Protein AF-A0A931K5Y6-F1 (afdb_monomer)

pLDDT: mean 95.2, std 7.97, range [58.47, 98.81]

Structure (mmCIF, N/CA/C/O backbone):
data_AF-A0A931K5Y6-F1
#
_entry.id   AF-A0A931K5Y6-F1
#
loop_
_atom_site.group_PDB
_atom_site.id
_atom_site.type_symbol
_atom_site.label_atom_id
_atom_site.label_alt_id
_atom_site.label_comp_id
_atom_site.label_asym_id
_atom_site.label_entity_id
_atom_site.label_seq_id
_atom_site.pdbx_PDB_ins_code
_atom_site.Cartn_x
_atom_site.Cartn_y
_atom_site.Cartn_z
_atom_site.occupancy
_atom_site.B_iso_or_equiv
_atom_site.auth_seq_id
_atom_site.auth_comp_id
_atom_site.auth_asym_id
_atom_site.auth_atom_id
_atom_site.pdbx_PDB_model_num
ATOM 1 N N . MET A 1 1 ? 21.442 10.547 -12.045 1.00 82.12 1 MET A N 1
ATOM 2 C CA . MET A 1 1 ? 20.188 11.284 -11.767 1.00 82.12 1 MET A CA 1
ATOM 3 C C . MET A 1 1 ? 19.106 10.242 -11.551 1.00 82.12 1 MET A C 1
ATOM 5 O O . MET A 1 1 ? 19.136 9.264 -12.284 1.00 82.12 1 MET A O 1
ATOM 9 N N . LEU A 1 2 ? 18.232 10.396 -10.551 1.00 90.62 2 LEU A N 1
ATOM 10 C CA . LEU A 1 2 ? 17.130 9.449 -10.333 1.00 90.62 2 LEU A CA 1
ATOM 11 C C . LEU A 1 2 ? 16.127 9.545 -11.487 1.00 90.62 2 LEU A C 1
ATOM 13 O O . LEU A 1 2 ? 15.813 10.651 -11.935 1.00 90.62 2 LEU A O 1
ATOM 17 N N . SER A 1 3 ? 15.644 8.402 -11.961 1.00 95.88 3 SER A N 1
ATOM 18 C CA . SER A 1 3 ? 14.533 8.339 -12.905 1.00 95.88 3 SER A CA 1
ATOM 19 C C . SER A 1 3 ? 13.200 8.606 -12.197 1.00 95.88 3 SER A C 1
ATOM 21 O O . SER A 1 3 ? 13.096 8.594 -10.968 1.00 95.88 3 SER A O 1
ATOM 23 N N . MET A 1 4 ? 12.145 8.837 -12.981 1.00 95.44 4 MET A N 1
ATOM 24 C CA . MET A 1 4 ? 10.792 8.967 -12.433 1.00 95.44 4 MET A CA 1
ATOM 25 C C . MET A 1 4 ? 10.327 7.670 -11.747 1.00 95.44 4 MET A C 1
ATOM 27 O O . MET A 1 4 ? 9.640 7.730 -10.730 1.00 95.44 4 MET A O 1
ATOM 31 N N . ILE A 1 5 ? 10.727 6.507 -12.276 1.00 96.81 5 ILE A N 1
ATOM 32 C CA . ILE A 1 5 ? 10.402 5.198 -11.697 1.00 96.81 5 ILE A CA 1
ATOM 33 C C . ILE A 1 5 ? 11.136 4.999 -10.368 1.00 96.81 5 ILE A C 1
ATOM 35 O O . ILE A 1 5 ? 10.510 4.577 -9.397 1.00 96.81 5 ILE A O 1
ATOM 39 N N . ASP A 1 6 ? 12.403 5.421 -10.273 1.00 96.88 6 ASP A N 1
ATOM 40 C CA . ASP A 1 6 ? 13.152 5.381 -9.010 1.00 96.88 6 ASP A CA 1
ATOM 41 C C . ASP A 1 6 ? 12.450 6.207 -7.927 1.00 96.88 6 ASP A C 1
ATOM 43 O O . ASP A 1 6 ? 12.233 5.730 -6.812 1.00 96.88 6 ASP A O 1
ATOM 47 N N . LEU A 1 7 ? 12.055 7.445 -8.251 1.00 97.88 7 LEU A N 1
ATOM 48 C CA . LEU A 1 7 ? 11.332 8.320 -7.321 1.00 97.88 7 LEU A CA 1
ATOM 49 C C . LEU A 1 7 ? 10.015 7.688 -6.857 1.00 97.88 7 LEU A C 1
ATOM 51 O O . LEU A 1 7 ? 9.671 7.772 -5.675 1.00 97.88 7 LEU A O 1
ATOM 55 N N . LEU A 1 8 ? 9.302 7.027 -7.771 1.00 97.75 8 LEU A N 1
ATOM 56 C CA . LEU A 1 8 ? 8.065 6.324 -7.457 1.00 97.75 8 LEU A CA 1
ATOM 57 C C . LEU A 1 8 ? 8.312 5.120 -6.536 1.00 97.75 8 LEU A C 1
ATOM 59 O O . LEU A 1 8 ? 7.534 4.909 -5.609 1.00 97.75 8 LEU A O 1
ATOM 63 N N . GLY A 1 9 ? 9.412 4.387 -6.725 1.00 98.38 9 GLY A N 1
ATOM 64 C CA . GLY A 1 9 ? 9.841 3.298 -5.841 1.00 98.38 9 GLY A CA 1
ATOM 65 C C . GLY A 1 9 ? 10.182 3.776 -4.429 1.00 98.38 9 GLY A C 1
ATOM 66 O O . GLY A 1 9 ? 9.705 3.202 -3.449 1.00 98.38 9 GLY A O 1
ATOM 67 N N . TRP A 1 10 ? 10.921 4.882 -4.298 1.00 98.44 10 TRP A N 1
ATOM 68 C CA . TRP A 1 10 ? 11.208 5.495 -2.992 1.00 98.44 10 TRP A CA 1
ATOM 69 C C . TRP A 1 10 ? 9.934 5.957 -2.280 1.00 98.44 10 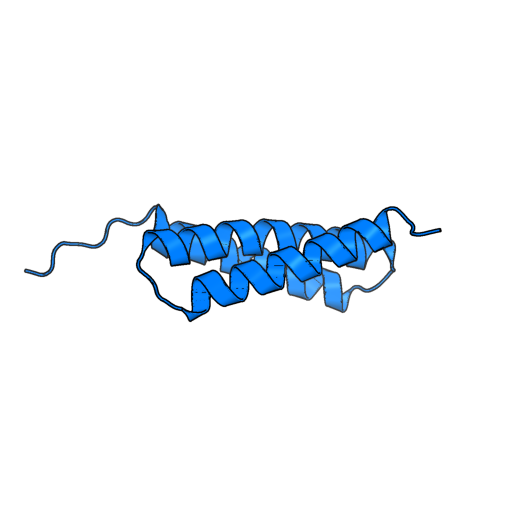TRP A C 1
ATOM 71 O O . TRP A 1 10 ? 9.772 5.714 -1.081 1.00 98.44 10 TRP A O 1
ATOM 81 N N . PHE A 1 11 ? 9.004 6.574 -3.014 1.00 98.44 11 PHE A N 1
ATOM 82 C CA . PHE A 1 11 ? 7.693 6.941 -2.482 1.00 98.44 11 PHE A CA 1
ATOM 83 C C . PHE A 1 11 ? 6.892 5.709 -2.043 1.00 98.44 11 PHE A C 1
ATOM 85 O O . PHE A 1 11 ? 6.351 5.690 -0.932 1.00 98.44 11 PHE A O 1
ATOM 92 N N . ALA A 1 12 ? 6.836 4.668 -2.878 1.00 98.44 12 ALA A N 1
ATOM 93 C CA . ALA A 1 12 ? 6.132 3.422 -2.590 1.00 98.44 12 ALA A CA 1
ATOM 94 C C . ALA A 1 12 ? 6.682 2.757 -1.321 1.00 98.44 12 ALA A C 1
ATOM 96 O O . ALA A 1 12 ? 5.913 2.367 -0.441 1.00 98.44 12 ALA A O 1
ATOM 97 N N . MET A 1 13 ? 8.007 2.699 -1.179 1.00 98.56 13 MET A N 1
ATOM 98 C CA . MET A 1 13 ? 8.681 2.159 -0.001 1.00 98.56 13 MET A CA 1
ATOM 99 C C . MET A 1 13 ? 8.367 2.972 1.262 1.00 98.56 13 MET A C 1
ATOM 101 O O . MET A 1 13 ? 7.917 2.407 2.259 1.00 98.56 13 MET A O 1
ATOM 105 N N . ALA A 1 14 ? 8.566 4.293 1.229 1.00 98.75 14 ALA A N 1
ATOM 106 C CA . ALA A 1 14 ? 8.361 5.152 2.396 1.00 98.75 14 ALA A CA 1
ATOM 107 C C . ALA A 1 14 ? 6.900 5.127 2.873 1.00 98.75 14 ALA A C 1
ATOM 109 O O . ALA A 1 14 ? 6.631 4.937 4.061 1.00 98.75 14 ALA A O 1
ATOM 110 N N . SER A 1 15 ? 5.951 5.258 1.943 1.00 98.62 15 SER A N 1
ATOM 111 C CA . SER A 1 15 ? 4.520 5.180 2.251 1.00 98.62 15 SER A CA 1
ATOM 112 C C . SER A 1 15 ? 4.117 3.800 2.778 1.00 98.62 15 SER A C 1
ATOM 114 O O . SER A 1 15 ? 3.365 3.726 3.748 1.00 98.62 15 SER A O 1
ATOM 116 N N . GLY A 1 16 ? 4.660 2.715 2.215 1.00 98.75 16 GLY A N 1
ATOM 117 C CA . GLY A 1 16 ? 4.408 1.346 2.675 1.00 98.75 16 GLY A CA 1
ATOM 118 C C . GLY A 1 16 ? 4.888 1.101 4.107 1.00 98.75 16 GLY A C 1
ATOM 119 O O . GLY A 1 16 ? 4.156 0.526 4.912 1.00 98.75 16 GLY A O 1
ATOM 120 N N . ILE A 1 17 ? 6.072 1.608 4.465 1.00 98.81 17 ILE A N 1
ATOM 121 C CA . ILE A 1 17 ? 6.603 1.529 5.836 1.00 98.81 17 ILE A CA 1
ATOM 122 C C . ILE A 1 17 ? 5.698 2.292 6.811 1.00 98.81 17 ILE A C 1
ATOM 124 O O . ILE A 1 17 ? 5.301 1.743 7.838 1.00 98.81 17 ILE A O 1
ATOM 128 N N . ILE A 1 18 ? 5.323 3.534 6.481 1.00 98.50 18 ILE A N 1
ATOM 129 C CA . ILE A 1 18 ? 4.419 4.346 7.314 1.00 98.50 18 ILE A CA 1
ATOM 130 C C . ILE A 1 18 ? 3.085 3.622 7.508 1.00 98.50 18 ILE A C 1
ATOM 132 O O . ILE A 1 18 ? 2.586 3.510 8.628 1.00 98.50 18 ILE A O 1
ATOM 136 N N . ALA A 1 19 ? 2.526 3.083 6.428 1.00 98.31 19 ALA A N 1
ATOM 137 C CA . ALA A 1 19 ? 1.275 2.349 6.459 1.00 98.31 19 ALA A CA 1
ATOM 138 C C . ALA A 1 19 ? 1.366 1.085 7.336 1.00 98.31 19 ALA A C 1
ATOM 140 O O . ALA A 1 19 ? 0.461 0.824 8.130 1.00 98.31 19 ALA A O 1
ATOM 141 N N . ALA A 1 20 ? 2.472 0.337 7.259 1.00 98.19 20 ALA A N 1
ATOM 142 C CA . ALA A 1 20 ? 2.721 -0.837 8.099 1.00 98.19 20 ALA A CA 1
ATOM 143 C C . ALA A 1 20 ? 2.802 -0.478 9.583 1.00 98.19 20 ALA A C 1
ATOM 145 O O . ALA A 1 20 ? 2.224 -1.177 10.419 1.00 98.19 20 ALA A O 1
ATOM 146 N N . VAL A 1 21 ? 3.438 0.646 9.918 1.00 98.44 21 VAL A N 1
ATOM 147 C CA . VAL A 1 21 ? 3.440 1.168 11.289 1.00 98.44 21 VAL A CA 1
ATOM 148 C C . VAL A 1 21 ? 2.013 1.506 11.721 1.00 98.44 21 VAL A C 1
ATOM 150 O O . VAL A 1 21 ? 1.555 0.988 12.732 1.00 98.44 21 VAL A O 1
ATOM 153 N N . MET A 1 22 ? 1.260 2.280 10.934 1.00 97.56 22 MET A N 1
ATOM 154 C CA . MET A 1 22 ? -0.119 2.669 11.274 1.00 97.56 22 MET A CA 1
ATOM 155 C C . MET A 1 22 ? -1.051 1.475 11.516 1.00 97.56 22 MET A C 1
ATOM 157 O O . MET A 1 22 ? -1.909 1.538 12.396 1.00 97.56 22 MET A O 1
ATOM 161 N N . VAL A 1 23 ? -0.908 0.403 10.732 1.00 96.62 23 VAL A N 1
ATOM 162 C CA . VAL A 1 23 ? -1.725 -0.811 10.879 1.00 96.62 23 VAL A CA 1
ATOM 163 C C . VAL A 1 23 ? -1.278 -1.650 12.078 1.00 96.62 23 VAL A C 1
ATOM 165 O O . VAL A 1 23 ? -2.131 -2.197 12.774 1.00 96.62 23 VAL A O 1
ATOM 168 N N . SER A 1 24 ? 0.028 -1.752 12.337 1.00 97.00 24 SER A N 1
ATOM 169 C CA . SER A 1 24 ? 0.570 -2.629 13.386 1.00 97.00 24 SER A CA 1
ATOM 170 C C . SER A 1 24 ? 0.449 -2.064 14.800 1.00 97.00 24 SER A C 1
ATOM 172 O O . SER A 1 24 ? 0.280 -2.839 15.736 1.00 97.00 24 SER A O 1
ATOM 174 N N . ILE A 1 25 ? 0.482 -0.737 14.972 1.00 95.50 25 ILE A N 1
ATOM 175 C CA . ILE A 1 25 ? 0.376 -0.112 16.303 1.00 95.50 25 ILE A CA 1
ATOM 176 C C . ILE A 1 25 ? -1.015 -0.247 16.941 1.00 95.50 25 ILE A C 1
ATOM 178 O O . ILE A 1 25 ? -1.156 0.039 18.125 1.00 95.50 25 ILE A O 1
ATOM 182 N N . ASP A 1 26 ? -2.043 -0.610 16.164 1.00 83.62 26 ASP A N 1
ATOM 183 C CA . ASP A 1 26 ? -3.449 -0.732 16.589 1.00 83.62 26 ASP A CA 1
ATOM 184 C C . ASP A 1 26 ? -3.946 0.423 17.487 1.00 83.62 26 ASP A C 1
ATOM 186 O O . ASP A 1 26 ? -4.723 0.243 18.423 1.00 83.62 26 ASP A O 1
ATOM 190 N N . ALA A 1 27 ? -3.536 1.659 17.177 1.00 90.62 27 ALA A N 1
ATOM 191 C CA . ALA A 1 27 ? -3.892 2.875 17.921 1.00 90.62 27 ALA A CA 1
ATOM 192 C C . ALA A 1 27 ? -5.372 3.298 17.747 1.00 90.62 27 ALA A C 1
ATOM 194 O O . ALA A 1 27 ? -5.757 4.447 17.970 1.00 90.62 27 ALA A O 1
ATOM 195 N N . GLY A 1 28 ? -6.225 2.366 17.326 1.00 92.81 28 GLY A N 1
ATOM 196 C CA . GLY A 1 28 ? -7.654 2.543 17.165 1.00 92.81 28 GLY A CA 1
ATOM 197 C C . GLY A 1 28 ? -8.130 2.436 15.721 1.00 92.81 28 GLY A C 1
ATOM 198 O O . GLY A 1 28 ? -7.407 2.608 14.741 1.00 92.81 28 GLY A O 1
ATOM 199 N N . ARG A 1 29 ? -9.441 2.212 15.601 1.00 94.69 29 ARG A N 1
ATOM 200 C CA . ARG A 1 29 ? -10.110 1.817 14.356 1.00 94.69 29 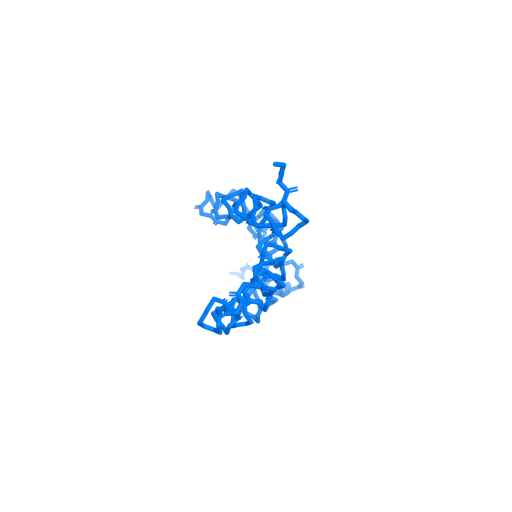ARG A CA 1
ATOM 201 C C . ARG A 1 29 ? -9.848 2.744 13.163 1.00 94.69 29 ARG A C 1
ATOM 203 O O . ARG A 1 29 ? -9.721 2.269 12.037 1.00 94.69 29 ARG A O 1
ATOM 210 N N . LYS A 1 30 ? -9.809 4.058 13.402 1.00 94.94 30 LYS A N 1
ATOM 211 C CA . LYS A 1 30 ? -9.595 5.060 12.348 1.00 94.94 30 LYS A CA 1
ATOM 212 C C . LYS A 1 30 ? -8.148 5.066 11.854 1.00 94.94 30 LYS A C 1
ATOM 214 O O . LYS A 1 30 ? -7.952 5.154 10.649 1.00 94.94 30 LYS A O 1
ATOM 219 N N . ILE A 1 31 ? -7.166 4.945 12.752 1.00 96.56 31 ILE A N 1
ATOM 220 C CA . ILE A 1 31 ? -5.740 4.955 12.392 1.00 96.56 31 ILE A CA 1
ATOM 221 C C . ILE A 1 31 ? -5.411 3.717 11.558 1.00 96.56 31 ILE A C 1
ATOM 223 O O . ILE A 1 31 ? -4.886 3.861 10.459 1.00 96.56 31 ILE A O 1
ATOM 227 N N . THR A 1 32 ? -5.843 2.530 11.995 1.00 96.88 32 THR A N 1
ATOM 228 C CA . THR A 1 32 ? -5.690 1.282 11.228 1.00 96.88 32 THR A CA 1
ATOM 229 C C . THR A 1 32 ? -6.346 1.387 9.848 1.00 96.88 32 THR A C 1
ATOM 231 O O . THR A 1 32 ? -5.762 0.996 8.840 1.00 96.88 32 THR A O 1
ATOM 234 N N . GLY A 1 33 ? -7.551 1.965 9.777 1.00 97.25 33 GLY A N 1
ATOM 235 C CA . GLY A 1 33 ? -8.260 2.176 8.516 1.00 97.25 33 GLY A CA 1
ATOM 236 C C . GLY A 1 33 ? -7.536 3.118 7.550 1.00 97.25 33 GLY A C 1
ATOM 237 O O . GLY A 1 33 ? -7.422 2.795 6.371 1.00 97.25 33 GLY A O 1
ATOM 238 N N . TRP A 1 34 ? -7.005 4.242 8.039 1.00 98.31 34 TRP A N 1
ATOM 239 C CA . TRP A 1 34 ? -6.172 5.145 7.235 1.00 98.31 34 TRP A CA 1
ATOM 240 C C . TRP A 1 34 ? -4.828 4.521 6.856 1.00 98.31 34 TRP A C 1
ATOM 242 O O . TRP A 1 34 ? -4.339 4.782 5.761 1.00 98.31 34 TRP A O 1
ATOM 252 N N . GLY A 1 35 ? -4.279 3.638 7.693 1.00 98.25 35 GLY A N 1
ATOM 253 C CA . GLY A 1 35 ? -3.108 2.832 7.357 1.00 98.25 35 GLY A CA 1
ATOM 254 C C . GLY A 1 35 ? -3.327 2.044 6.066 1.00 98.25 35 GLY A C 1
ATOM 255 O O . GLY A 1 35 ? -2.524 2.154 5.148 1.00 98.25 35 GLY A O 1
ATOM 256 N N . PHE A 1 36 ? -4.470 1.363 5.921 1.00 98.38 36 PHE A N 1
ATOM 257 C CA . PHE A 1 36 ? -4.824 0.674 4.671 1.00 98.38 36 PHE A CA 1
ATOM 258 C C . PHE A 1 36 ? -4.987 1.616 3.464 1.00 98.38 36 PHE A C 1
ATOM 260 O O . PHE A 1 36 ? -4.679 1.221 2.339 1.00 98.38 36 PHE A O 1
ATOM 267 N N . VAL A 1 37 ? -5.427 2.865 3.667 1.00 98.62 37 VAL A N 1
ATOM 268 C CA . VAL A 1 37 ? -5.484 3.871 2.587 1.00 98.62 37 VAL A CA 1
ATOM 269 C C . VAL A 1 37 ? -4.077 4.210 2.093 1.00 98.62 37 VAL A C 1
ATOM 271 O O . VAL A 1 37 ? -3.823 4.158 0.891 1.00 98.62 37 VAL A O 1
ATOM 274 N N . VAL A 1 38 ? -3.140 4.486 3.006 1.00 98.62 38 VAL A N 1
ATOM 275 C CA . VAL A 1 38 ? -1.736 4.764 2.649 1.00 98.62 38 VAL A CA 1
ATOM 276 C C . VAL A 1 38 ? -1.091 3.536 1.996 1.00 98.62 38 VAL A C 1
ATOM 278 O O . VAL A 1 38 ? -0.414 3.662 0.978 1.00 98.62 38 VAL A O 1
ATOM 281 N N . PHE A 1 3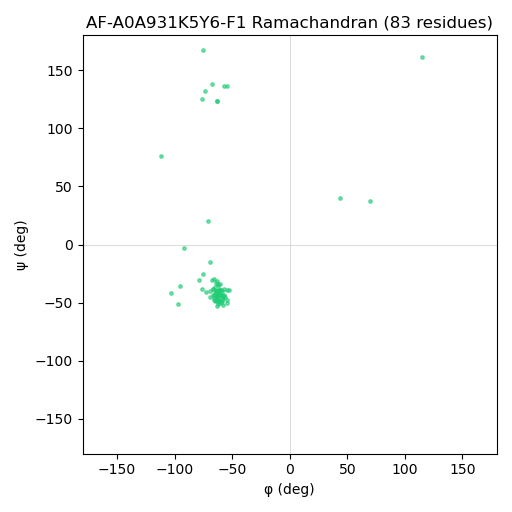9 ? -1.379 2.337 2.509 1.00 98.44 39 PHE A N 1
ATOM 282 C CA . PHE A 1 39 ? -0.912 1.073 1.933 1.00 98.44 39 PHE A CA 1
ATOM 283 C C . PHE A 1 39 ? -1.417 0.868 0.495 1.00 98.44 39 PHE A C 1
ATOM 285 O O . PHE A 1 39 ? -0.693 0.332 -0.337 1.00 98.44 39 PHE A O 1
ATOM 292 N N . THR A 1 40 ? -2.629 1.337 0.178 1.00 98.81 40 THR A N 1
ATOM 293 C CA . THR A 1 40 ? -3.188 1.296 -1.185 1.00 98.81 40 THR A CA 1
ATOM 294 C C . THR A 1 40 ? -2.415 2.211 -2.137 1.00 98.81 40 THR A C 1
ATOM 296 O O . THR A 1 40 ? -2.099 1.813 -3.253 1.00 98.81 40 THR A O 1
ATOM 299 N N . ALA A 1 41 ? -2.069 3.428 -1.707 1.00 98.69 41 ALA A N 1
ATOM 300 C CA . ALA A 1 41 ? -1.256 4.337 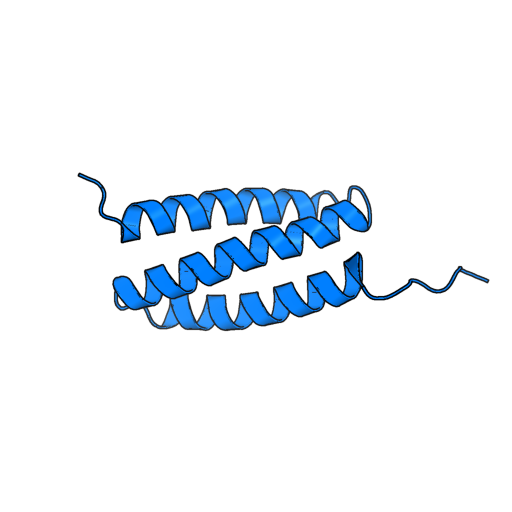-2.521 1.00 98.69 41 ALA A CA 1
ATOM 301 C C . ALA A 1 41 ? 0.156 3.772 -2.770 1.00 98.69 41 ALA A C 1
ATOM 303 O O . ALA A 1 41 ? 0.670 3.850 -3.890 1.00 98.69 41 ALA A O 1
ATOM 304 N N . SER A 1 42 ? 0.748 3.147 -1.747 1.00 98.75 42 SER A N 1
ATOM 305 C CA . SER A 1 42 ? 2.018 2.421 -1.855 1.00 98.75 42 SER A CA 1
ATOM 306 C C . SER A 1 42 ? 1.930 1.276 -2.870 1.00 98.75 42 SER A C 1
ATOM 308 O O . SER A 1 42 ? 2.747 1.210 -3.788 1.00 98.75 42 SER A O 1
ATOM 310 N N . SER A 1 43 ? 0.906 0.418 -2.778 1.00 98.75 43 SER A N 1
ATOM 311 C CA . SER A 1 43 ? 0.773 -0.739 -3.669 1.00 98.75 43 SER A CA 1
ATOM 312 C C . SER A 1 43 ? 0.516 -0.336 -5.123 1.00 98.75 43 SER A C 1
ATOM 314 O O . SER A 1 43 ? 1.111 -0.917 -6.026 1.00 98.75 43 SER A O 1
ATOM 316 N N . LEU A 1 44 ? -0.282 0.707 -5.380 1.00 98.75 44 LEU A N 1
ATOM 317 C CA . LEU A 1 44 ? -0.455 1.258 -6.734 1.00 98.75 44 LEU A CA 1
ATOM 318 C C . LEU A 1 44 ? 0.858 1.792 -7.321 1.00 98.75 44 LEU A C 1
ATOM 320 O O . LEU A 1 44 ? 1.134 1.594 -8.504 1.00 98.75 44 LEU A O 1
ATOM 324 N N . SER A 1 45 ? 1.687 2.419 -6.486 1.00 98.62 45 SER A N 1
ATOM 325 C CA . SER A 1 45 ? 3.010 2.899 -6.894 1.00 98.62 45 SER A CA 1
ATOM 326 C C . SER A 1 45 ? 3.939 1.728 -7.237 1.00 98.62 45 SER A C 1
ATOM 328 O O . SER A 1 45 ? 4.571 1.742 -8.290 1.00 98.62 45 SER A O 1
ATOM 330 N N . TRP A 1 46 ? 3.953 0.661 -6.429 1.00 98.69 46 TRP A N 1
ATOM 331 C CA . TRP A 1 46 ? 4.729 -0.550 -6.726 1.00 98.69 46 TRP A CA 1
ATOM 332 C C . TRP A 1 46 ? 4.245 -1.316 -7.961 1.00 98.69 46 TRP A C 1
ATOM 334 O O . TRP A 1 46 ? 5.062 -1.932 -8.641 1.00 98.69 46 TRP A O 1
ATOM 344 N N . ILE A 1 47 ? 2.951 -1.262 -8.297 1.00 98.75 47 ILE A N 1
ATOM 345 C CA . ILE A 1 47 ? 2.450 -1.807 -9.569 1.00 98.75 47 ILE A CA 1
ATOM 346 C C . ILE A 1 47 ? 3.099 -1.076 -10.744 1.00 98.75 47 ILE A C 1
ATOM 348 O O . ILE A 1 47 ? 3.615 -1.735 -11.646 1.00 98.75 47 ILE A O 1
ATOM 352 N N . ALA A 1 48 ? 3.094 0.261 -10.722 1.00 98.44 48 ALA A N 1
ATOM 353 C CA . ALA A 1 48 ? 3.688 1.081 -11.774 1.00 98.44 48 ALA A CA 1
ATOM 354 C C . ALA A 1 48 ? 5.207 0.873 -11.880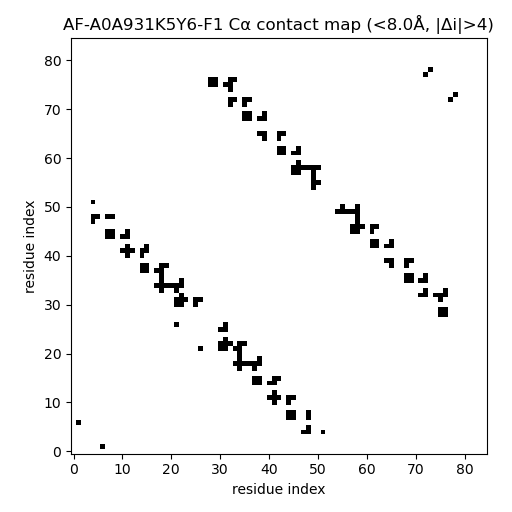 1.00 98.44 48 ALA A C 1
ATOM 356 O O . ALA A 1 48 ? 5.718 0.743 -12.990 1.00 98.44 48 ALA A O 1
ATOM 357 N N . VAL A 1 49 ? 5.907 0.764 -10.744 1.00 98.56 49 VAL A N 1
ATOM 358 C CA . VAL A 1 49 ? 7.342 0.434 -10.714 1.00 98.56 49 VAL A CA 1
ATOM 359 C C . VAL A 1 49 ? 7.600 -0.953 -11.300 1.00 98.56 49 VAL A C 1
ATOM 361 O O . VAL A 1 49 ? 8.429 -1.079 -12.191 1.00 98.56 49 VAL A O 1
ATOM 364 N N . GLY A 1 50 ? 6.858 -1.982 -10.883 1.00 98.44 50 GLY A N 1
ATOM 365 C CA . GLY A 1 50 ? 7.041 -3.337 -11.413 1.00 98.44 50 GLY A CA 1
ATOM 366 C C . GLY A 1 50 ? 6.763 -3.443 -12.914 1.00 98.44 50 GLY A C 1
ATOM 367 O O . GLY A 1 50 ? 7.453 -4.177 -13.611 1.00 98.44 50 GLY A O 1
ATOM 368 N N . ILE A 1 51 ? 5.814 -2.665 -13.447 1.00 98.31 51 ILE A N 1
ATOM 369 C CA . ILE A 1 51 ? 5.586 -2.595 -14.898 1.00 98.31 51 ILE A CA 1
ATOM 370 C C . ILE A 1 51 ? 6.755 -1.882 -15.591 1.00 98.31 51 ILE A C 1
ATOM 372 O O . ILE A 1 51 ? 7.221 -2.360 -16.622 1.00 98.31 51 ILE A O 1
ATOM 376 N N . GLY A 1 52 ? 7.222 -0.758 -15.037 1.00 97.81 52 GLY A N 1
ATOM 377 C CA . GLY A 1 52 ? 8.314 0.040 -15.606 1.00 97.81 52 GLY A CA 1
ATOM 378 C C . GLY A 1 52 ? 9.659 -0.688 -15.635 1.00 97.81 52 GLY A C 1
ATOM 379 O O . GLY A 1 52 ? 10.393 -0.555 -16.608 1.00 97.81 52 GLY A O 1
ATOM 380 N N . GLU A 1 53 ? 9.937 -1.495 -14.612 1.00 97.25 53 GLU A N 1
ATOM 381 C CA . GLU A 1 53 ? 11.180 -2.268 -14.473 1.00 97.25 53 GLU A CA 1
ATOM 382 C C . GLU A 1 53 ? 11.087 -3.682 -15.072 1.00 97.25 53 GLU A C 1
ATOM 384 O O . GLU A 1 53 ? 12.071 -4.414 -15.091 1.00 97.25 53 GLU A O 1
ATOM 389 N N . GLY A 1 54 ? 9.919 -4.092 -15.583 1.00 97.56 54 GLY A N 1
ATOM 390 C CA . GLY A 1 54 ? 9.749 -5.430 -16.154 1.00 97.56 54 GLY A CA 1
ATOM 391 C C . GLY A 1 54 ? 9.791 -6.551 -15.111 1.00 97.56 54 GLY A C 1
ATOM 392 O O . GLY A 1 54 ? 10.280 -7.641 -15.399 1.00 97.56 54 GLY A O 1
ATOM 393 N N . GLU A 1 55 ? 9.220 -6.307 -13.929 1.00 98.19 55 GLU A N 1
ATOM 394 C CA . GLU A 1 55 ? 9.156 -7.214 -12.777 1.00 98.19 55 GLU A CA 1
ATO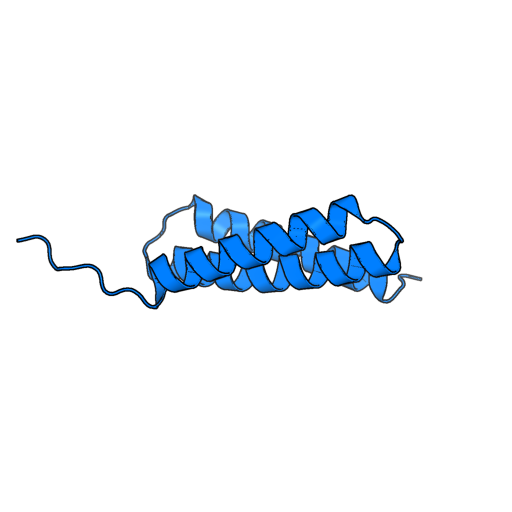M 395 C C . GLU A 1 55 ? 7.710 -7.697 -12.501 1.00 98.19 55 GLU A C 1
ATOM 397 O O . GLU A 1 55 ? 7.056 -7.244 -11.550 1.00 98.19 55 GLU A O 1
ATOM 402 N N . PRO A 1 56 ? 7.165 -8.647 -13.295 1.00 97.62 56 PRO A N 1
ATOM 403 C CA . PRO A 1 56 ? 5.804 -9.158 -13.118 1.00 97.62 56 PRO A CA 1
ATOM 404 C C . PRO A 1 56 ? 5.459 -9.656 -11.704 1.00 97.62 56 PRO A C 1
ATOM 406 O O . PRO A 1 56 ? 4.336 -9.394 -11.260 1.00 97.62 56 PRO A O 1
ATOM 409 N N . PRO A 1 57 ? 6.359 -10.343 -10.962 1.00 98.62 57 PRO A N 1
ATOM 410 C CA . PRO A 1 57 ? 6.063 -10.767 -9.595 1.00 98.62 57 PRO A CA 1
ATOM 411 C C . PRO A 1 57 ? 5.757 -9.592 -8.658 1.00 98.62 57 PRO A C 1
ATOM 413 O O . PRO A 1 57 ? 4.835 -9.686 -7.843 1.00 98.62 57 PRO A O 1
ATOM 416 N N . LEU A 1 58 ? 6.477 -8.472 -8.805 1.00 98.38 58 LEU A N 1
ATOM 417 C CA . LEU A 1 58 ? 6.281 -7.265 -8.001 1.00 98.38 58 LEU A CA 1
ATOM 418 C C . LEU A 1 58 ? 4.915 -6.632 -8.285 1.00 98.38 58 LEU A C 1
ATOM 420 O O . LEU A 1 58 ? 4.167 -6.321 -7.352 1.00 98.38 58 LEU A O 1
ATOM 424 N N . SER A 1 59 ? 4.552 -6.499 -9.564 1.00 98.56 59 SER A N 1
ATOM 425 C CA . SER A 1 59 ? 3.248 -5.961 -9.962 1.00 98.56 59 SER A CA 1
ATOM 426 C C . SER A 1 59 ? 2.101 -6.858 -9.504 1.00 98.56 59 SER A C 1
ATOM 428 O O . SER A 1 59 ? 1.152 -6.365 -8.895 1.00 98.56 59 SER A O 1
ATOM 430 N N . LEU A 1 60 ? 2.184 -8.173 -9.733 1.00 98.69 60 LEU A N 1
ATOM 431 C CA . LEU A 1 60 ? 1.121 -9.109 -9.359 1.00 98.69 60 LEU A CA 1
ATOM 432 C C . LEU A 1 60 ? 0.900 -9.140 -7.842 1.00 98.69 60 LEU A C 1
ATOM 434 O O . LEU A 1 60 ? -0.244 -9.072 -7.385 1.00 98.69 60 LEU A O 1
ATOM 438 N N . GLN A 1 61 ? 1.979 -9.183 -7.057 1.00 98.81 61 GLN A N 1
ATOM 439 C CA . GLN A 1 61 ? 1.897 -9.111 -5.598 1.00 98.81 61 GLN A CA 1
ATOM 440 C C . GLN A 1 61 ? 1.168 -7.840 -5.148 1.00 98.81 61 GLN A C 1
ATOM 442 O O . GLN A 1 61 ? 0.274 -7.901 -4.301 1.00 98.81 61 GLN A O 1
ATOM 447 N N . ASN A 1 62 ? 1.502 -6.690 -5.736 1.00 98.69 62 ASN A N 1
ATOM 448 C CA . ASN A 1 62 ? 0.909 -5.418 -5.338 1.00 98.69 62 ASN A CA 1
ATOM 449 C C . ASN A 1 62 ? -0.528 -5.224 -5.841 1.00 98.69 62 ASN A C 1
ATOM 451 O O . ASN A 1 62 ? -1.314 -4.544 -5.177 1.00 98.69 62 ASN A O 1
ATOM 455 N N . VAL A 1 63 ? -0.933 -5.877 -6.934 1.00 98.81 63 VAL A N 1
ATOM 456 C CA . VAL A 1 63 ? -2.352 -5.982 -7.322 1.00 98.81 63 VAL A CA 1
ATOM 457 C C . VAL A 1 63 ? -3.145 -6.710 -6.237 1.00 98.81 63 VAL A C 1
ATOM 459 O O . VAL A 1 63 ? -4.167 -6.201 -5.776 1.00 98.81 63 VAL A O 1
ATOM 462 N N . VAL A 1 64 ? -2.654 -7.859 -5.765 1.00 98.81 64 VAL A N 1
ATOM 463 C CA . VAL A 1 64 ? -3.309 -8.611 -4.680 1.00 98.81 64 VAL A CA 1
ATOM 464 C C . VAL A 1 64 ? -3.346 -7.789 -3.388 1.00 98.81 64 VAL A C 1
ATOM 466 O O . VAL A 1 64 ? -4.397 -7.700 -2.749 1.00 98.81 64 VAL A O 1
ATOM 469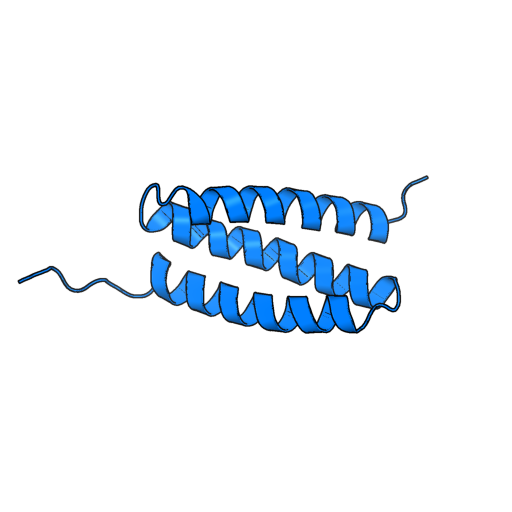 N N . LEU A 1 65 ? -2.244 -7.122 -3.027 1.00 98.69 65 LEU A N 1
ATOM 470 C CA . LEU A 1 65 ? -2.206 -6.228 -1.864 1.00 98.69 65 LEU A CA 1
ATOM 471 C C . LEU A 1 65 ? -3.204 -5.077 -1.987 1.00 98.69 65 LEU A C 1
ATOM 473 O O . LEU A 1 65 ? -3.866 -4.752 -1.009 1.00 98.69 65 LEU A O 1
ATOM 477 N N . THR A 1 66 ? -3.380 -4.503 -3.177 1.00 98.81 66 THR A N 1
ATOM 478 C CA . THR A 1 66 ? -4.374 -3.445 -3.416 1.00 98.81 66 THR A CA 1
ATOM 479 C C . THR A 1 66 ? -5.783 -3.928 -3.064 1.00 98.81 66 THR A C 1
ATOM 481 O O . THR A 1 66 ? -6.513 -3.237 -2.353 1.00 98.81 66 THR A O 1
ATOM 484 N N . VAL A 1 67 ? -6.152 -5.146 -3.473 1.00 98.75 67 VAL A N 1
ATOM 485 C CA . VAL A 1 67 ? -7.451 -5.749 -3.121 1.00 98.75 67 VAL A CA 1
ATOM 486 C C . VAL A 1 67 ? -7.576 -5.954 -1.609 1.00 98.75 67 VAL A C 1
ATOM 488 O O . VAL A 1 67 ? -8.590 -5.578 -1.017 1.00 98.75 67 VAL A O 1
ATOM 491 N N . ILE A 1 68 ? -6.541 -6.495 -0.961 1.00 98.69 68 ILE A N 1
ATOM 492 C CA . ILE A 1 68 ? -6.509 -6.684 0.499 1.00 98.69 68 ILE A CA 1
ATOM 493 C C . ILE A 1 68 ? -6.667 -5.343 1.225 1.00 98.69 68 ILE A C 1
ATOM 495 O O . ILE A 1 68 ? -7.446 -5.239 2.176 1.00 98.69 68 ILE A O 1
ATOM 499 N N . ASN A 1 69 ? -5.982 -4.301 0.756 1.00 98.56 69 ASN A N 1
ATOM 500 C CA . ASN A 1 69 ? -6.033 -2.972 1.346 1.00 98.56 69 ASN A CA 1
ATOM 501 C C . ASN A 1 69 ? -7.428 -2.357 1.218 1.00 98.56 69 ASN A C 1
ATOM 503 O O . ASN A 1 69 ? -7.950 -1.838 2.204 1.00 98.56 69 ASN A O 1
ATOM 507 N N . ILE A 1 70 ? -8.090 -2.502 0.066 1.00 98.69 70 ILE A N 1
ATOM 508 C CA . ILE A 1 70 ? -9.485 -2.073 -0.129 1.00 98.69 70 ILE A CA 1
ATOM 509 C C . ILE A 1 70 ? -10.425 -2.787 0.853 1.00 98.69 70 ILE A C 1
ATOM 511 O O . ILE A 1 70 ? -11.271 -2.144 1.485 1.00 98.69 70 ILE A O 1
ATOM 515 N N . VAL A 1 71 ? -10.260 -4.100 1.050 1.00 98.38 71 VAL A N 1
ATOM 516 C CA . VAL A 1 71 ? -11.024 -4.855 2.061 1.00 98.38 71 VAL A CA 1
ATOM 517 C C . VAL A 1 71 ? -10.743 -4.317 3.469 1.00 98.38 71 VAL A C 1
ATOM 519 O O . VAL A 1 71 ? -11.672 -4.169 4.269 1.00 98.38 71 VAL A O 1
ATOM 522 N N . GLY A 1 72 ? -9.491 -3.970 3.770 1.00 97.12 72 GLY A N 1
ATOM 523 C CA . GLY A 1 72 ? -9.090 -3.292 5.002 1.00 97.12 72 GLY A CA 1
ATOM 524 C C . GLY A 1 72 ? -9.817 -1.959 5.201 1.00 97.12 72 GLY A C 1
ATOM 525 O O . GLY A 1 72 ? -10.472 -1.762 6.228 1.00 97.12 72 GLY A O 1
ATOM 526 N N . ILE A 1 73 ? -9.799 -1.077 4.200 1.00 98.25 73 ILE A N 1
ATOM 527 C CA . ILE A 1 73 ? -10.506 0.216 4.213 1.00 98.25 73 ILE A CA 1
ATOM 528 C C . ILE A 1 73 ? -11.991 0.006 4.511 1.00 98.25 73 ILE A C 1
ATOM 530 O O . ILE A 1 73 ? -12.534 0.615 5.438 1.00 98.25 73 ILE A O 1
ATOM 534 N N . TYR A 1 74 ? -12.646 -0.904 3.786 1.00 97.69 74 TYR A N 1
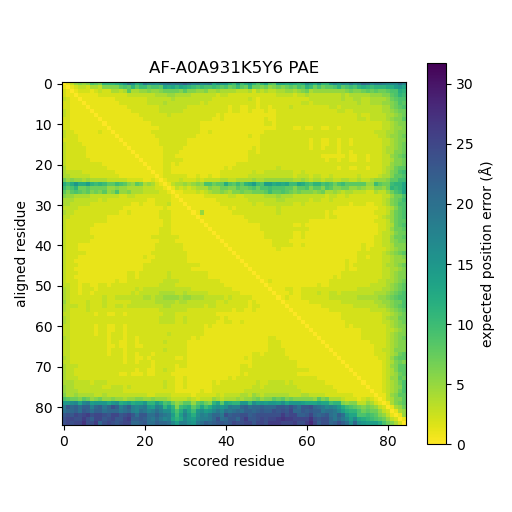ATOM 535 C CA . TYR A 1 74 ? -14.053 -1.220 4.016 1.00 97.69 74 TYR A CA 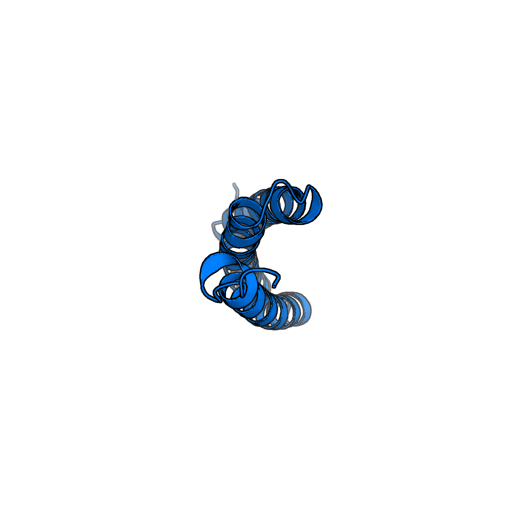1
ATOM 536 C C . TYR A 1 74 ? -14.295 -1.717 5.445 1.00 97.69 74 TYR A C 1
ATOM 538 O O . TYR A 1 74 ? -15.184 -1.225 6.145 1.00 97.69 74 TYR A O 1
ATOM 546 N N . ARG A 1 75 ? -13.478 -2.663 5.919 1.00 95.44 75 ARG A N 1
ATOM 547 C CA . ARG A 1 75 ? -13.618 -3.263 7.249 1.00 95.44 75 ARG A CA 1
ATOM 548 C C . ARG A 1 75 ? -13.413 -2.259 8.373 1.00 95.44 75 ARG A C 1
ATOM 550 O O . ARG A 1 75 ? -14.035 -2.458 9.417 1.00 95.44 75 ARG A O 1
ATOM 557 N N . TRP A 1 76 ? -12.556 -1.253 8.218 1.00 95.19 76 TRP A N 1
ATOM 558 C CA . TRP A 1 76 ? -12.152 -0.353 9.304 1.00 95.19 76 TRP A CA 1
ATOM 559 C C . TRP A 1 76 ? -12.826 1.022 9.247 1.00 95.19 76 TRP A C 1
ATOM 561 O O . TRP A 1 76 ? -13.284 1.496 10.287 1.00 95.19 76 TRP A O 1
ATOM 571 N N . LEU A 1 77 ? -12.966 1.628 8.066 1.00 95.31 77 LEU A N 1
ATOM 572 C CA . LEU A 1 77 ? -13.551 2.967 7.914 1.00 95.31 77 LEU A CA 1
ATOM 573 C C . LEU A 1 77 ? -15.048 2.944 7.581 1.00 95.31 77 LEU A C 1
ATOM 575 O O . LEU A 1 77 ? -15.783 3.799 8.067 1.00 95.31 77 LEU A O 1
ATOM 579 N N . ILE A 1 78 ? -15.513 1.970 6.791 1.00 94.94 78 ILE A N 1
ATOM 580 C CA . ILE A 1 78 ? -16.878 1.990 6.231 1.00 94.94 78 ILE A CA 1
ATOM 581 C C . ILE A 1 78 ? -17.847 1.148 7.065 1.00 94.94 78 ILE A C 1
ATOM 583 O O . ILE A 1 78 ? -18.919 1.611 7.462 1.00 94.94 78 ILE A O 1
ATOM 587 N N . ARG A 1 79 ? -17.490 -0.107 7.351 1.00 92.94 79 ARG A N 1
ATOM 588 C CA . ARG A 1 79 ? -18.364 -1.033 8.077 1.00 92.94 79 ARG A CA 1
ATOM 589 C C . ARG A 1 79 ? -18.621 -0.495 9.484 1.00 92.94 79 ARG A C 1
ATOM 591 O O . ARG A 1 79 ? -17.687 -0.289 10.253 1.00 92.94 79 ARG A O 1
ATOM 598 N N . LYS A 1 80 ? -19.878 -0.306 9.879 1.00 81.94 80 LYS A N 1
ATOM 599 C CA . LYS A 1 80 ? -20.206 0.059 11.266 1.00 81.94 80 LYS A CA 1
ATOM 600 C C . LYS A 1 80 ? -20.028 -1.170 12.167 1.00 81.94 80 LYS A C 1
ATOM 602 O O . LYS A 1 80 ? -20.486 -2.261 11.828 1.00 81.94 80 LYS A O 1
ATOM 607 N N . LYS A 1 81 ? -19.331 -1.025 13.301 1.00 73.25 81 LYS A N 1
ATOM 608 C CA . LYS A 1 81 ? -19.273 -2.079 14.329 1.00 73.25 81 LYS A CA 1
ATOM 609 C C . LYS A 1 81 ? -20.610 -2.033 15.075 1.00 73.25 81 LYS A C 1
ATOM 611 O O . LYS A 1 81 ? -20.993 -0.955 15.520 1.00 73.25 81 LYS A O 1
ATOM 616 N N . LYS A 1 82 ? -21.338 -3.155 15.168 1.00 67.56 82 LYS A N 1
ATOM 617 C CA . LYS A 1 82 ? -22.511 -3.219 16.057 1.00 67.56 82 LYS A CA 1
ATOM 618 C C . LYS A 1 82 ? -22.044 -2.871 17.482 1.00 67.56 82 LYS A C 1
ATOM 620 O O . LYS A 1 82 ? -20.968 -3.349 17.859 1.00 67.56 82 LYS A O 1
ATOM 625 N N . PRO A 1 83 ? -22.791 -2.045 18.240 1.00 58.47 83 PRO A N 1
ATOM 626 C CA . PRO A 1 83 ? -22.526 -1.887 19.664 1.00 58.47 83 PRO A CA 1
ATOM 627 C C . PRO A 1 83 ? -22.535 -3.279 20.303 1.00 58.47 83 PRO A C 1
ATOM 629 O O . PRO A 1 83 ? -23.369 -4.107 19.932 1.00 58.47 83 PRO A O 1
ATOM 632 N N . ALA A 1 84 ? -21.573 -3.561 21.181 1.00 69.19 84 ALA A N 1
ATOM 633 C CA . ALA A 1 84 ? -21.646 -4.770 21.990 1.00 69.19 84 ALA A CA 1
ATOM 634 C C . ALA A 1 84 ? -22.899 -4.645 22.871 1.00 69.19 84 ALA A C 1
ATOM 636 O O . ALA A 1 84 ? -23.064 -3.616 23.524 1.00 69.19 84 ALA A O 1
ATOM 637 N N . SER A 1 85 ? -23.800 -5.624 22.762 1.00 63.97 85 SER A N 1
ATOM 638 C CA . SER A 1 85 ? -25.004 -5.760 23.589 1.00 63.97 85 SER A CA 1
ATOM 639 C C . SER A 1 85 ? -24.647 -6.094 25.025 1.00 63.97 85 SER A C 1
ATOM 641 O O . SER A 1 85 ? -23.744 -6.952 25.169 1.00 63.97 85 SER A O 1
#

Secondary structure (DSSP, 8-state):
---HHHHHHHHHHHHHHHHHHHHHT---HHHHHHHHHHHHHHHHHHHHHHHHTT-HHHHHHHHHHHHHHHHHHIIIIISPPPPP-

Radius of gyration: 14.71 Å; Cα contacts (8 Å, |Δi|>4): 103; chains: 1; bounding box: 45×22×40 Å

Foldseek 3Di:
DDDPLNVLLVQLVVLCVVLCCQLVVCPDLVSNLVSLVSNLSSLVSQLVSCVVVVNVVSNVVSVVSNVVSVVSNCVRPPDDDPPDD

Mean predicted aligned error: 3.5 Å

Solvent-accessible surface area (backbone atoms only — not comparable to full-atom values): 4276 Å² total; per-residue (Å²): 131,83,51,75,56,53,53,38,44,54,49,17,51,54,36,34,52,53,14,50,48,36,44,68,68,60,82,39,58,64,48,29,13,50,12,24,52,40,33,31,58,13,21,56,33,36,26,54,31,15,62,76,72,72,34,65,70,52,20,54,52,22,52,54,46,31,55,53,21,53,52,40,28,43,63,39,66,64,50,79,79,77,78,85,126

Sequence (85 aa):
MLSMIDLLGWFAMASGIIAAVMVSIDAGRKITGWGFVVFTASSLSWIAVGIGEGEPPLSLQNVVLTVINIVGIYRWLIRKKKPAS

Nearest PDB structures (foldseek):
  8dz8-assembly3_C  TM=6.314E-01  e=1.364E+00  synthetic construct
  6os0-assembly1_A  TM=6.406E-01  e=6.926E+00  Homo sapiens